Protein AF-A0A813P6Z9-F1 (afdb_monomer)

Mean predicted aligned error: 15.92 Å

Organism: NCBI:txid1234261

InterPro domains:
  IPR026319 Zinc finger C2HC domain-containing protein 1A/B-like [PTHR13555] (4-122)

Foldseek 3Di:
DVVVVVVVVVVVCVVDDDDDDDPLVVVVVPDPDPSVNSVVVVCVVVVVDDPDPPPDPPPPPPVVVVVVLVVVVVVLVVVQVVCVVVVHDGPDDDDRDDDPQWDADPPPRDTDHPVVNVVVDDD

Radius of gyration: 26.55 Å; Cα contacts (8 Å, |Δi|>4): 54; chains: 1; bounding box: 58×67×51 Å

Solvent-accessible surface area (backbone atoms only — not 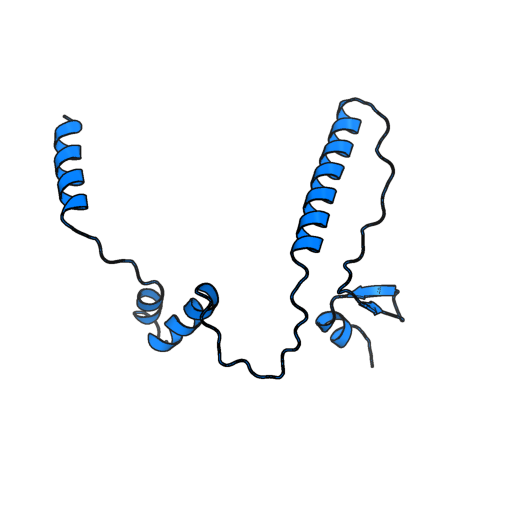comparable to full-atom values): 7909 Å² total; per-residue (Å²): 124,70,65,67,59,48,54,58,50,54,54,48,55,73,74,47,81,75,80,78,88,54,71,34,55,63,58,24,73,84,42,97,49,57,50,74,65,44,46,62,66,52,38,74,78,70,71,60,75,68,88,72,68,86,83,68,83,68,75,74,75,65,57,68,59,57,49,50,53,50,54,50,53,55,54,50,56,50,50,42,56,47,20,64,72,69,73,46,79,72,72,79,89,72,82,82,83,78,61,88,76,45,46,70,37,94,87,76,73,49,72,28,48,65,75,55,39,69,75,60,58,78,131

Secondary structure (DSSP, 8-state):
-HHHHHHHHHHHHHH--PPPP-HHHHHHHTSSS-HHHHHTTGGGTTT-PPP--TT---PPP-HHHHHHHHHHHHHHHHHHHHHHHTTPPPPPP-PPPPPTTEEE-TTT--EEEHHHHHHHS--

pLDDT: mean 79.27, std 13.9, range [46.75, 94.5]

Structure (mmCIF, N/CA/C/O backbone):
data_AF-A0A813P6Z9-F1
#
_entry.id   AF-A0A813P6Z9-F1
#
loop_
_atom_site.group_PDB
_atom_site.id
_atom_site.type_symbol
_atom_site.label_atom_id
_atom_site.label_alt_id
_atom_site.label_comp_id
_atom_site.label_asym_id
_atom_site.label_entity_id
_atom_site.label_seq_id
_atom_site.pdbx_PDB_ins_code
_atom_site.Cartn_x
_atom_site.Cartn_y
_atom_site.Cartn_z
_atom_site.occupancy
_atom_site.B_iso_or_equiv
_atom_site.auth_seq_id
_atom_site.auth_comp_id
_atom_site.auth_asym_id
_atom_site.auth_atom_id
_atom_site.pdbx_PDB_model_num
ATOM 1 N N . MET A 1 1 ? 28.183 37.491 17.339 1.00 58.03 1 MET A N 1
ATOM 2 C CA . MET A 1 1 ? 29.272 36.738 16.657 1.00 58.03 1 MET A CA 1
ATOM 3 C C . MET A 1 1 ? 28.800 35.695 15.628 1.00 58.03 1 MET A C 1
ATOM 5 O O . MET A 1 1 ? 29.564 35.385 14.720 1.00 58.03 1 MET A O 1
ATOM 9 N N . TYR A 1 2 ? 27.569 35.175 15.704 1.00 61.91 2 TYR A N 1
ATOM 10 C CA . TYR A 1 2 ? 27.061 34.123 14.801 1.00 61.91 2 TYR A CA 1
ATOM 11 C C . TYR A 1 2 ? 26.816 34.594 13.346 1.00 61.91 2 TYR A C 1
ATOM 13 O O . TYR A 1 2 ? 27.061 33.867 12.385 1.00 61.91 2 TYR A O 1
ATOM 21 N N . GLN A 1 3 ? 26.433 35.860 13.168 1.00 72.06 3 GLN A N 1
ATOM 22 C CA . GLN A 1 3 ? 25.992 36.406 11.879 1.00 72.06 3 GLN A CA 1
ATOM 23 C C . GLN A 1 3 ? 27.121 36.609 10.853 1.00 72.06 3 GLN A C 1
ATOM 25 O O . GLN A 1 3 ? 26.927 36.362 9.664 1.00 72.06 3 GLN A O 1
ATOM 30 N N . LYS A 1 4 ? 28.336 36.959 11.306 1.00 79.00 4 LYS A N 1
ATOM 31 C CA . LYS A 1 4 ? 29.515 37.093 10.426 1.00 79.00 4 LYS A CA 1
ATOM 32 C C . LYS A 1 4 ? 29.949 35.745 9.829 1.00 79.00 4 LYS A C 1
ATOM 34 O O . LYS A 1 4 ? 30.311 35.678 8.658 1.00 79.00 4 LYS A O 1
ATOM 39 N N . LYS A 1 5 ? 29.862 34.654 10.605 1.00 80.31 5 LYS A N 1
ATOM 40 C CA . LYS A 1 5 ? 30.156 33.290 10.120 1.00 80.31 5 LYS A CA 1
ATOM 41 C C . LYS A 1 5 ? 29.119 32.829 9.090 1.00 80.31 5 LYS A C 1
ATOM 43 O O . LYS A 1 5 ? 29.485 32.241 8.075 1.00 80.31 5 LYS A O 1
ATOM 48 N N . HIS A 1 6 ? 27.847 33.155 9.317 1.00 86.06 6 HIS A N 1
ATOM 49 C CA . HIS A 1 6 ? 26.759 32.838 8.392 1.00 86.06 6 HIS A CA 1
ATOM 50 C C . HIS A 1 6 ? 26.926 33.529 7.026 1.00 86.06 6 HIS A C 1
ATOM 52 O O . HIS A 1 6 ? 26.843 32.865 5.993 1.00 86.06 6 HIS A O 1
ATOM 58 N N . GLN A 1 7 ? 27.240 34.831 7.001 1.00 87.75 7 GLN A N 1
ATOM 59 C CA . GLN A 1 7 ? 27.436 35.586 5.753 1.00 87.75 7 GLN A CA 1
ATOM 60 C C . GLN A 1 7 ? 28.554 35.002 4.873 1.00 87.75 7 GLN A C 1
ATOM 62 O O . GLN A 1 7 ? 28.388 34.879 3.658 1.00 87.75 7 GLN A O 1
ATOM 67 N N . ALA A 1 8 ? 29.666 34.576 5.480 1.00 86.94 8 ALA A N 1
ATOM 68 C CA . ALA A 1 8 ? 30.777 33.963 4.754 1.00 86.94 8 ALA A CA 1
ATOM 69 C C . ALA A 1 8 ? 30.394 32.623 4.097 1.00 86.94 8 ALA A C 1
ATOM 71 O O . ALA A 1 8 ? 30.818 32.342 2.976 1.00 86.94 8 ALA A O 1
ATOM 72 N N . ILE A 1 9 ? 29.583 31.797 4.769 1.00 86.12 9 ILE A N 1
ATOM 73 C CA . ILE A 1 9 ? 29.121 30.505 4.235 1.00 86.12 9 ILE A CA 1
ATOM 74 C C . ILE A 1 9 ? 28.067 30.717 3.145 1.00 86.12 9 ILE A C 1
ATOM 76 O O . ILE A 1 9 ? 28.150 30.087 2.092 1.00 86.12 9 ILE A O 1
ATOM 80 N N . CYS A 1 10 ? 27.122 31.634 3.361 1.00 85.81 10 CYS A N 1
ATOM 81 C CA . CYS A 1 10 ? 26.078 31.958 2.392 1.00 85.81 10 CYS A CA 1
ATOM 82 C C . CYS A 1 10 ? 26.682 32.423 1.056 1.00 85.81 10 CYS A C 1
ATOM 84 O O . CYS A 1 10 ? 26.372 31.857 0.007 1.00 85.81 10 CYS A O 1
ATOM 86 N N . ARG A 1 11 ? 27.656 33.347 1.099 1.00 88.38 11 ARG A N 1
ATOM 87 C CA . ARG A 1 11 ? 28.387 33.796 -0.097 1.00 88.38 11 ARG A CA 1
ATOM 88 C C . ARG A 1 11 ? 29.102 32.639 -0.804 1.00 88.38 11 ARG A C 1
ATOM 90 O O . ARG A 1 11 ? 29.008 32.535 -2.020 1.00 88.38 11 ARG A O 1
ATOM 97 N N . LYS A 1 12 ? 29.753 31.736 -0.056 1.00 87.81 12 LYS A N 1
ATOM 98 C CA . LYS A 1 12 ? 30.443 30.557 -0.618 1.00 87.81 12 LYS A CA 1
ATOM 99 C C . LYS A 1 12 ? 29.498 29.574 -1.309 1.00 87.81 12 LYS A C 1
ATOM 101 O O . LYS A 1 12 ? 29.885 28.998 -2.320 1.00 87.81 12 LYS A O 1
ATOM 106 N N . ILE A 1 13 ? 28.300 29.351 -0.766 1.00 84.88 13 ILE A N 1
ATOM 107 C C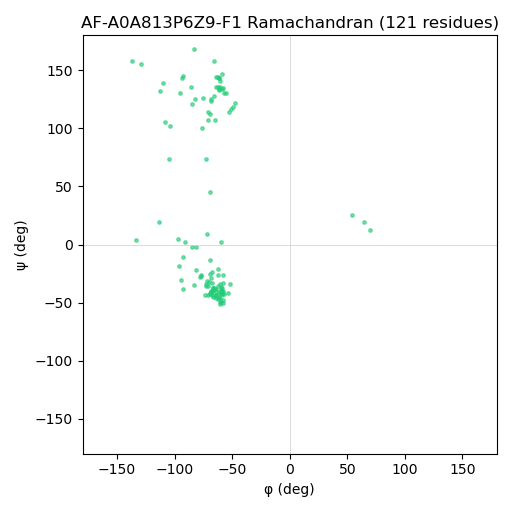A . ILE A 1 13 ? 27.300 28.450 -1.364 1.00 84.88 13 ILE A CA 1
ATOM 108 C C . ILE A 1 13 ? 26.715 29.064 -2.640 1.00 84.88 13 ILE A C 1
ATOM 110 O O . ILE A 1 13 ? 26.475 28.338 -3.600 1.00 84.88 13 ILE A O 1
ATOM 114 N N . LEU A 1 14 ? 26.535 30.389 -2.674 1.00 84.56 14 LEU A N 1
ATOM 115 C CA . LEU A 1 14 ? 26.034 31.090 -3.857 1.00 84.56 14 LEU A CA 1
ATOM 116 C C . LE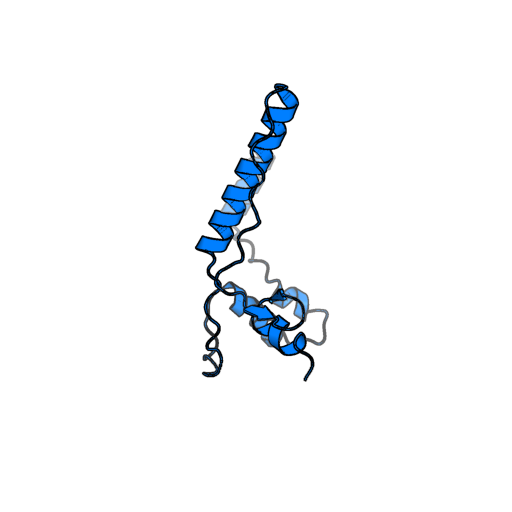U A 1 14 ? 27.043 31.078 -5.016 1.00 84.56 14 LEU A C 1
ATOM 118 O O . LEU A 1 14 ? 26.654 30.921 -6.170 1.00 84.56 14 LEU A O 1
ATOM 122 N N . THR A 1 15 ? 28.337 31.242 -4.717 1.00 86.56 15 THR A N 1
ATOM 123 C CA . THR A 1 15 ? 29.392 31.300 -5.741 1.00 86.56 15 THR A CA 1
ATOM 124 C C . THR A 1 15 ? 29.860 29.921 -6.197 1.00 86.56 15 THR A C 1
ATOM 126 O O . THR A 1 15 ? 30.184 29.748 -7.368 1.00 86.56 15 THR A O 1
ATOM 129 N N . ASN A 1 16 ? 29.899 28.927 -5.300 1.00 84.12 16 ASN A N 1
ATOM 130 C CA . ASN A 1 16 ? 30.410 27.592 -5.609 1.00 84.12 16 ASN A CA 1
ATOM 131 C C . ASN A 1 16 ? 29.274 26.569 -5.687 1.00 84.12 16 ASN A C 1
ATOM 133 O O . ASN A 1 16 ? 28.774 26.087 -4.667 1.00 84.12 16 ASN A O 1
ATOM 137 N N . LYS A 1 17 ? 28.924 26.154 -6.907 1.00 82.12 17 LYS A N 1
ATOM 138 C CA . LYS A 1 17 ? 28.040 25.002 -7.115 1.00 82.12 17 LYS A CA 1
ATOM 139 C C . LYS A 1 17 ? 28.798 23.725 -6.746 1.00 82.12 17 LYS A C 1
ATOM 141 O O . LYS A 1 17 ? 29.777 23.365 -7.399 1.00 82.12 17 LYS A O 1
ATOM 146 N N . ARG A 1 18 ? 28.365 23.035 -5.685 1.00 81.56 18 ARG A N 1
ATOM 147 C CA . ARG A 1 18 ? 28.922 21.718 -5.335 1.00 81.56 18 ARG A CA 1
ATOM 148 C C . ARG A 1 18 ? 28.597 20.721 -6.444 1.00 81.56 18 ARG A C 1
ATOM 150 O O . ARG A 1 18 ? 27.512 20.766 -7.021 1.00 81.56 18 ARG A O 1
ATOM 157 N N . LYS A 1 19 ? 29.528 19.805 -6.714 1.00 83.25 19 LYS A N 1
ATOM 158 C CA . LYS A 1 19 ? 29.293 18.697 -7.646 1.00 83.25 19 LYS A CA 1
ATOM 159 C C . LYS A 1 19 ? 28.142 17.842 -7.114 1.00 83.25 19 LYS A C 1
ATOM 161 O O . LYS A 1 19 ? 28.117 17.513 -5.928 1.00 83.25 19 LYS A O 1
ATOM 166 N N . THR A 1 20 ? 27.200 17.494 -7.983 1.00 85.19 20 THR A N 1
ATOM 167 C CA . THR A 1 20 ? 26.136 16.544 -7.657 1.00 85.19 20 THR A CA 1
ATOM 168 C C . THR A 1 20 ? 26.752 15.192 -7.327 1.00 85.19 20 THR A C 1
ATOM 170 O O . THR A 1 20 ? 27.635 14.711 -8.040 1.00 85.19 20 THR A O 1
ATOM 173 N N . PHE A 1 21 ? 26.300 14.594 -6.231 1.00 85.81 21 PHE A N 1
ATOM 174 C CA . PHE A 1 21 ? 26.757 13.278 -5.818 1.00 85.81 21 PHE A CA 1
ATOM 175 C C . PHE A 1 21 ? 26.251 12.215 -6.800 1.00 85.81 21 PHE A C 1
ATOM 177 O O . PHE A 1 21 ? 25.047 12.102 -7.026 1.00 85.81 21 PHE A O 1
ATOM 184 N N . ASP A 1 22 ? 27.168 11.437 -7.375 1.00 84.50 22 ASP A N 1
ATOM 185 C CA . ASP A 1 22 ? 26.846 10.328 -8.273 1.00 84.50 22 ASP A CA 1
ATOM 186 C C . ASP A 1 22 ? 27.014 8.996 -7.533 1.00 84.50 22 ASP A C 1
ATOM 188 O O . ASP A 1 22 ? 28.125 8.497 -7.339 1.00 84.50 22 ASP A O 1
ATOM 192 N N . ALA A 1 23 ? 25.887 8.414 -7.124 1.00 82.56 23 ALA A N 1
ATOM 193 C CA . ALA A 1 23 ? 25.855 7.139 -6.416 1.00 82.56 23 ALA A CA 1
ATOM 194 C C . ALA A 1 23 ? 26.293 5.947 -7.289 1.00 82.56 23 ALA A C 1
ATOM 196 O O . ALA A 1 23 ? 26.706 4.919 -6.756 1.00 82.56 23 ALA A O 1
ATOM 197 N N . GLY A 1 24 ? 26.183 6.043 -8.618 1.00 85.19 24 GLY A N 1
ATOM 198 C CA . GLY A 1 24 ? 26.729 5.033 -9.526 1.00 85.19 24 GLY A CA 1
ATOM 199 C C . GLY A 1 24 ? 28.253 5.060 -9.504 1.00 85.19 24 GLY A C 1
ATOM 200 O O . GLY A 1 24 ? 28.894 4.021 -9.379 1.00 85.19 24 GLY A O 1
ATOM 201 N N . LYS A 1 25 ? 28.831 6.267 -9.507 1.00 85.31 25 LYS A N 1
ATOM 202 C CA . LYS A 1 25 ? 30.285 6.451 -9.470 1.00 85.31 25 LYS A CA 1
ATOM 203 C C . LYS A 1 25 ? 30.866 5.917 -8.170 1.00 85.31 25 LYS A C 1
ATOM 205 O O . LYS A 1 25 ? 31.829 5.170 -8.207 1.00 85.31 25 LYS A O 1
ATOM 210 N N . GLN A 1 26 ? 30.241 6.242 -7.041 1.00 86.12 26 GLN A N 1
ATOM 211 C CA . GLN A 1 26 ? 30.688 5.764 -5.730 1.00 86.12 26 GLN A CA 1
ATOM 212 C C . GLN A 1 26 ? 30.658 4.240 -5.617 1.00 86.12 26 GLN A C 1
ATOM 214 O O . GLN A 1 26 ? 31.596 3.653 -5.103 1.00 86.12 26 GLN A O 1
ATOM 219 N N . ARG A 1 27 ? 29.629 3.586 -6.168 1.00 83.62 27 ARG A N 1
ATOM 220 C CA . ARG A 1 27 ? 29.554 2.119 -6.183 1.00 83.62 27 ARG A CA 1
ATOM 221 C C . ARG A 1 27 ? 30.618 1.468 -7.065 1.00 83.62 27 ARG A C 1
ATOM 223 O O . ARG A 1 27 ? 31.058 0.374 -6.742 1.00 83.62 27 ARG A O 1
ATOM 230 N N . ALA A 1 28 ? 31.013 2.116 -8.158 1.00 87.25 28 ALA A N 1
ATOM 231 C CA . ALA A 1 28 ? 32.005 1.585 -9.091 1.00 87.25 28 ALA A CA 1
ATOM 232 C C . ALA A 1 28 ? 33.461 1.803 -8.646 1.00 87.25 28 ALA A C 1
ATOM 234 O O . ALA A 1 28 ? 34.336 1.103 -9.130 1.00 87.25 28 ALA A O 1
ATOM 235 N N . THR A 1 29 ? 33.741 2.781 -7.777 1.00 84.62 29 THR A N 1
ATOM 236 C CA . THR A 1 29 ? 35.125 3.094 -7.369 1.00 84.62 29 THR A CA 1
ATOM 237 C C . THR A 1 29 ? 35.770 1.958 -6.570 1.00 84.62 29 THR A C 1
ATOM 239 O O . THR A 1 29 ? 36.941 1.674 -6.786 1.00 84.62 29 THR A O 1
ATOM 242 N N . ASP A 1 30 ? 34.999 1.288 -5.707 1.00 83.62 30 ASP A N 1
ATOM 243 C CA . ASP A 1 30 ? 35.501 0.258 -4.781 1.00 83.62 30 ASP A CA 1
ATOM 244 C C . ASP A 1 30 ? 34.971 -1.151 -5.114 1.00 83.62 30 ASP A C 1
ATOM 246 O O . ASP A 1 30 ? 34.934 -2.032 -4.257 1.00 83.62 30 ASP A O 1
ATOM 250 N N . SER A 1 31 ? 34.494 -1.370 -6.344 1.00 82.38 31 SER A N 1
ATOM 251 C CA . SER A 1 31 ? 34.024 -2.685 -6.794 1.00 82.38 31 SER A CA 1
ATOM 252 C C . SER A 1 31 ? 34.501 -3.004 -8.205 1.00 82.38 31 SER A C 1
ATOM 254 O O . SER A 1 31 ? 34.732 -2.106 -9.009 1.00 82.38 31 SER A O 1
ATOM 256 N N . ASP A 1 32 ? 34.543 -4.292 -8.550 1.00 85.38 32 ASP A N 1
ATOM 257 C CA . ASP A 1 32 ? 34.865 -4.765 -9.907 1.00 85.38 32 ASP A CA 1
ATOM 258 C C . ASP A 1 32 ? 33.741 -4.489 -10.929 1.00 85.38 32 ASP A C 1
ATOM 260 O O . ASP A 1 32 ? 33.752 -4.980 -12.060 1.00 85.38 32 ASP A O 1
ATOM 264 N N . ILE A 1 33 ? 32.720 -3.719 -10.539 1.00 79.75 33 ILE A N 1
ATOM 265 C CA . ILE A 1 33 ? 31.572 -3.414 -11.382 1.00 79.75 33 ILE A CA 1
ATOM 266 C C . ILE A 1 33 ? 31.920 -2.209 -12.264 1.00 79.75 33 ILE A C 1
ATOM 268 O O . ILE A 1 33 ? 32.126 -1.104 -11.754 1.00 79.75 33 ILE A O 1
ATOM 272 N N . PRO A 1 34 ? 31.884 -2.344 -13.602 1.00 81.62 34 PRO A N 1
ATOM 273 C CA . PRO A 1 34 ? 32.146 -1.215 -14.479 1.00 81.62 34 PRO A CA 1
ATOM 274 C C . PRO A 1 34 ? 31.098 -0.115 -14.257 1.00 81.62 34 PRO A C 1
ATOM 276 O O . PRO A 1 34 ? 29.893 -0.376 -14.216 1.00 81.62 34 PRO A O 1
ATOM 279 N N . TYR A 1 35 ? 31.533 1.146 -14.180 1.00 80.19 35 TYR A N 1
ATOM 280 C CA . TYR A 1 35 ? 30.654 2.299 -13.924 1.00 80.19 35 TYR A CA 1
ATOM 281 C C . TYR A 1 35 ? 29.442 2.369 -14.874 1.00 80.19 35 TYR A C 1
ATOM 283 O O . TYR A 1 35 ? 28.339 2.714 -14.449 1.00 80.19 35 TYR A O 1
ATOM 291 N N . ALA A 1 36 ? 29.586 1.943 -16.133 1.00 77.56 36 ALA A N 1
ATOM 292 C CA . ALA A 1 36 ? 28.476 1.844 -17.086 1.00 77.56 36 ALA A CA 1
ATOM 293 C C . ALA A 1 36 ? 27.361 0.871 -16.641 1.00 77.56 36 ALA A C 1
ATOM 295 O O . ALA A 1 36 ? 26.180 1.138 -16.873 1.00 77.56 36 ALA A O 1
ATOM 296 N N . ALA A 1 37 ? 27.703 -0.222 -15.953 1.00 75.31 37 ALA A N 1
ATOM 297 C CA . ALA A 1 37 ? 26.729 -1.162 -15.400 1.00 75.31 37 ALA A CA 1
ATOM 298 C C . ALA A 1 37 ? 25.980 -0.568 -14.194 1.00 75.31 37 ALA A C 1
ATOM 300 O O . ALA A 1 37 ? 24.787 -0.822 -14.033 1.00 75.31 37 ALA A O 1
ATOM 301 N N . THR A 1 38 ? 26.620 0.310 -13.411 1.00 72.88 38 THR A N 1
ATOM 302 C CA . THR A 1 38 ? 25.956 1.012 -12.294 1.00 72.88 38 THR A CA 1
ATOM 303 C C . THR A 1 38 ? 24.916 2.039 -12.757 1.00 72.88 38 THR A C 1
ATOM 305 O O . THR A 1 38 ? 23.960 2.306 -12.034 1.00 72.88 38 THR A O 1
ATOM 308 N N . LYS A 1 39 ? 25.041 2.586 -13.978 1.00 65.25 39 LYS A N 1
ATOM 309 C CA . LYS A 1 39 ? 24.057 3.522 -14.554 1.00 65.25 39 LYS A CA 1
ATOM 310 C C . LYS A 1 39 ? 22.787 2.845 -15.068 1.00 65.25 39 LYS A C 1
ATOM 312 O O . LYS A 1 39 ? 21.731 3.476 -15.072 1.00 65.25 39 LYS A O 1
ATOM 317 N N . LYS A 1 40 ? 22.854 1.564 -15.453 1.00 60.50 40 LYS A N 1
ATOM 318 C CA . LYS A 1 40 ? 21.685 0.808 -15.946 1.00 60.50 40 LYS A CA 1
ATOM 319 C C . LYS A 1 40 ? 20.585 0.662 -14.890 1.00 60.50 40 LYS A C 1
ATOM 321 O O . LYS A 1 40 ? 19.415 0.540 -15.244 1.00 60.50 40 LYS A O 1
ATOM 326 N N . THR A 1 41 ? 20.932 0.710 -13.603 1.00 55.12 41 THR A N 1
ATOM 327 C CA . THR A 1 41 ? 19.948 0.650 -12.511 1.00 55.12 41 THR A CA 1
ATOM 328 C C . THR A 1 41 ? 19.219 1.983 -12.305 1.00 55.12 41 THR A C 1
ATOM 330 O O . THR A 1 41 ? 18.058 1.976 -11.906 1.00 55.12 41 THR A O 1
ATOM 333 N N . LEU A 1 42 ? 19.834 3.122 -12.657 1.00 51.62 42 LEU A N 1
ATOM 334 C CA . LEU A 1 42 ? 19.220 4.455 -12.555 1.00 51.62 42 LEU A CA 1
ATOM 335 C C . LEU A 1 42 ? 18.221 4.757 -13.684 1.00 51.62 42 LEU A C 1
ATOM 337 O O . LEU A 1 42 ? 17.260 5.485 -13.449 1.00 51.62 42 LEU A O 1
ATOM 341 N N . GLN A 1 43 ? 18.376 4.157 -14.872 1.00 52.81 43 GLN A N 1
ATOM 342 C CA . GLN A 1 43 ? 17.394 4.290 -15.965 1.00 52.81 43 GLN A CA 1
ATOM 343 C C . GLN A 1 43 ? 16.008 3.729 -15.615 1.00 52.81 43 GLN A C 1
ATOM 345 O O . GLN A 1 43 ? 15.011 4.142 -16.201 1.00 52.81 43 GLN A O 1
ATOM 350 N N . ILE A 1 44 ? 15.924 2.832 -14.627 1.00 50.88 44 ILE A N 1
ATOM 351 C CA . ILE A 1 44 ? 14.647 2.305 -14.125 1.00 50.88 44 ILE A CA 1
ATOM 352 C C . ILE A 1 44 ? 13.855 3.405 -13.393 1.00 50.88 44 ILE A C 1
ATOM 354 O O . ILE A 1 44 ? 12.628 3.385 -13.406 1.00 50.88 44 ILE A O 1
ATOM 358 N N . TYR A 1 45 ? 14.538 4.391 -12.798 1.00 48.44 45 TYR A N 1
ATOM 359 C CA . TYR A 1 45 ? 13.915 5.455 -12.003 1.00 48.44 45 TYR A CA 1
ATOM 360 C C . TYR A 1 45 ? 13.651 6.747 -12.799 1.00 48.44 45 TYR A C 1
ATOM 362 O O . TYR A 1 45 ? 12.828 7.558 -12.386 1.00 48.44 45 TYR A O 1
ATOM 370 N N . THR A 1 46 ? 14.311 6.946 -13.949 1.00 47.88 46 THR A N 1
ATOM 371 C CA . THR A 1 46 ? 14.163 8.149 -14.798 1.00 47.88 46 THR A CA 1
ATOM 372 C C . THR A 1 46 ? 13.193 7.983 -15.972 1.00 47.88 46 THR A C 1
ATOM 374 O O . THR A 1 46 ? 13.057 8.896 -16.782 1.00 47.88 46 THR A O 1
ATOM 377 N N . GLY A 1 47 ? 12.503 6.843 -16.086 1.00 50.53 47 GLY A N 1
ATOM 378 C CA . GLY A 1 47 ? 11.484 6.631 -17.120 1.00 50.53 47 GLY A CA 1
ATOM 379 C C . GLY A 1 47 ? 12.028 6.512 -18.549 1.00 50.53 47 GLY A C 1
ATOM 380 O O . GLY A 1 47 ? 11.242 6.536 -19.494 1.00 50.53 47 GLY A O 1
ATOM 381 N N . GLN A 1 48 ? 13.344 6.356 -18.740 1.00 47.38 48 GLN A N 1
ATOM 382 C CA . GLN A 1 48 ? 13.894 6.015 -20.052 1.00 47.38 48 GLN A CA 1
ATOM 383 C C . GLN A 1 48 ? 13.657 4.530 -20.338 1.00 47.38 48 GLN A C 1
ATOM 385 O O . GLN A 1 48 ? 14.338 3.637 -19.836 1.00 47.38 48 GLN A O 1
ATOM 390 N N . ILE A 1 49 ? 12.615 4.323 -21.137 1.00 46.91 49 ILE A N 1
ATOM 391 C CA . ILE A 1 49 ? 12.093 3.074 -21.680 1.00 46.91 49 ILE A CA 1
ATOM 392 C C . ILE A 1 49 ? 13.240 2.233 -22.266 1.00 46.91 49 ILE A C 1
ATOM 394 O O . ILE A 1 49 ? 13.957 2.678 -23.160 1.00 46.91 49 ILE A O 1
ATOM 398 N N . ARG A 1 50 ? 13.413 1.003 -21.764 1.00 52.94 50 ARG A N 1
ATOM 399 C CA . ARG A 1 50 ? 14.164 -0.038 -22.487 1.00 52.94 50 ARG A CA 1
ATOM 400 C C . ARG A 1 50 ? 13.423 -0.320 -23.801 1.00 52.94 50 ARG A C 1
ATOM 402 O O . ARG A 1 50 ? 12.192 -0.306 -23.747 1.00 52.94 50 ARG A O 1
ATOM 409 N N . PRO A 1 51 ? 14.099 -0.615 -24.932 1.00 48.75 51 PRO A N 1
ATOM 410 C CA . PRO A 1 51 ? 13.413 -1.180 -26.089 1.00 48.75 51 PRO A CA 1
ATOM 411 C C . PRO A 1 51 ? 12.612 -2.381 -25.592 1.00 48.75 51 PRO A C 1
ATOM 413 O O . PRO A 1 51 ? 13.137 -3.282 -24.940 1.00 48.75 51 PRO A O 1
ATOM 416 N N . GLN A 1 52 ? 11.303 -2.249 -25.729 1.00 47.12 52 GLN A N 1
ATOM 417 C CA . GLN A 1 52 ? 10.327 -3.096 -25.087 1.00 47.12 52 GLN A CA 1
ATOM 418 C C . GLN A 1 52 ? 10.413 -4.458 -25.765 1.00 47.12 52 GLN A C 1
ATOM 420 O O . GLN A 1 52 ? 9.998 -4.597 -26.910 1.00 47.12 52 GLN A O 1
ATOM 425 N N . ASP A 1 53 ? 10.969 -5.454 -25.074 1.00 46.75 53 ASP A N 1
ATOM 426 C CA . ASP A 1 53 ? 10.779 -6.844 -25.467 1.00 46.75 53 ASP A CA 1
ATOM 427 C C . ASP A 1 53 ? 9.263 -7.068 -25.586 1.00 46.75 53 ASP A C 1
ATOM 429 O O . ASP A 1 53 ? 8.525 -6.979 -24.598 1.00 46.75 53 ASP A O 1
ATOM 433 N N . GLU A 1 54 ? 8.781 -7.322 -26.804 1.00 54.91 54 GLU A N 1
ATOM 434 C CA . GLU A 1 54 ? 7.357 -7.397 -27.169 1.00 54.91 54 GLU A CA 1
ATOM 435 C C . GLU A 1 54 ? 6.546 -8.479 -26.425 1.00 54.91 54 GLU A C 1
ATOM 437 O O . GLU A 1 54 ? 5.346 -8.643 -26.634 1.00 54.91 54 GLU A O 1
ATOM 442 N N . LYS A 1 55 ? 7.156 -9.223 -25.499 1.00 49.62 55 LYS A N 1
ATOM 443 C CA . LYS A 1 55 ? 6.515 -10.338 -24.788 1.00 49.62 55 LYS A CA 1
ATOM 444 C C . LYS A 1 55 ? 5.835 -9.960 -23.476 1.00 49.62 55 LYS A C 1
ATOM 446 O O . LYS A 1 55 ? 5.257 -10.814 -22.811 1.00 49.62 55 LYS A O 1
ATOM 451 N N . SER A 1 56 ? 5.836 -8.688 -23.098 1.00 47.81 56 SER A N 1
ATOM 452 C CA . SER A 1 56 ? 5.281 -8.243 -21.823 1.00 47.81 56 SER A CA 1
ATOM 453 C C . SER A 1 56 ? 3.928 -7.538 -22.022 1.00 47.81 56 SER A C 1
ATOM 455 O O . SER A 1 56 ? 3.790 -6.327 -21.848 1.00 47.81 56 SER A O 1
ATOM 457 N N . LYS A 1 57 ? 2.873 -8.308 -22.322 1.00 52.41 57 LYS A N 1
ATOM 458 C CA . LYS A 1 57 ? 1.473 -7.911 -22.048 1.00 52.41 57 LYS A CA 1
ATOM 459 C C . LYS A 1 57 ? 1.210 -7.900 -20.528 1.00 52.41 57 LYS A C 1
ATOM 461 O O . LYS A 1 57 ? 0.208 -8.432 -20.056 1.00 52.41 57 LYS A O 1
ATOM 466 N N . TYR A 1 58 ? 2.115 -7.330 -19.728 1.00 56.84 58 TYR A N 1
ATOM 467 C CA . TYR A 1 58 ? 1.842 -7.114 -18.313 1.00 56.84 58 TYR A CA 1
ATOM 468 C C . TYR A 1 58 ? 0.693 -6.116 -18.240 1.00 56.84 58 TYR A C 1
ATOM 470 O O . TYR A 1 58 ? 0.859 -4.933 -18.550 1.00 56.84 58 TYR A O 1
ATOM 478 N N . LYS A 1 59 ? -0.495 -6.616 -17.878 1.00 64.75 59 LYS A N 1
ATOM 479 C CA . LYS A 1 59 ? -1.625 -5.770 -17.502 1.00 64.75 59 LYS A CA 1
ATOM 480 C C . LYS A 1 59 ? -1.084 -4.777 -16.479 1.00 64.75 59 LYS A C 1
ATOM 482 O O . LYS A 1 59 ? -0.513 -5.181 -15.464 1.00 64.75 59 LYS A O 1
ATOM 487 N N . LYS A 1 60 ? -1.145 -3.482 -16.806 1.00 65.50 60 LYS A N 1
ATOM 488 C CA . LYS A 1 60 ? -0.651 -2.436 -15.908 1.00 65.50 60 LYS A CA 1
ATOM 489 C C . LYS A 1 60 ? -1.372 -2.625 -14.573 1.00 65.50 60 LYS A C 1
ATOM 491 O O . LYS A 1 60 ? -2.594 -2.755 -14.598 1.00 65.50 60 LYS A O 1
ATOM 496 N N . PRO A 1 61 ? -0.658 -2.659 -13.436 1.00 69.06 61 PRO A N 1
ATOM 497 C CA . PRO A 1 61 ? -1.315 -2.823 -12.150 1.00 69.06 61 PRO A CA 1
ATOM 498 C C . PRO A 1 61 ? -2.341 -1.704 -11.984 1.00 69.06 61 PRO A C 1
ATOM 500 O 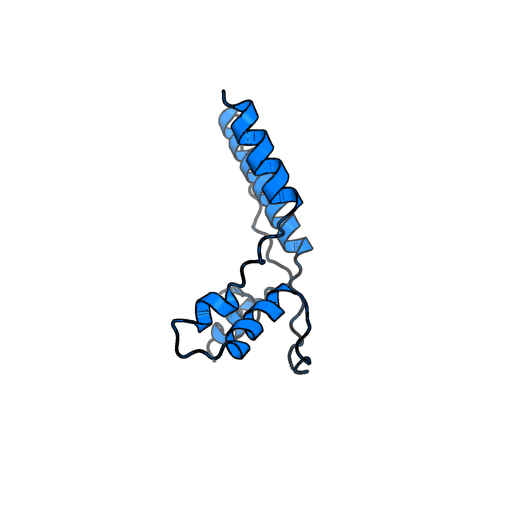O . PRO A 1 61 ? -2.004 -0.533 -12.195 1.00 69.06 61 PRO A O 1
ATOM 503 N N . ASN A 1 62 ? -3.579 -2.049 -11.622 1.00 81.88 62 ASN A N 1
ATOM 504 C CA . ASN A 1 62 ? -4.646 -1.067 -11.455 1.00 81.88 62 ASN A CA 1
ATOM 505 C C . ASN A 1 62 ? -4.422 -0.236 -10.175 1.00 81.88 62 ASN A C 1
ATOM 507 O O . ASN A 1 62 ? -5.043 -0.446 -9.135 1.00 81.88 62 ASN A O 1
ATOM 511 N N . TRP A 1 63 ? -3.447 0.680 -10.212 1.00 84.75 63 TRP A N 1
ATOM 512 C CA . TRP A 1 63 ? -2.970 1.398 -9.025 1.00 84.75 63 TRP A CA 1
ATOM 513 C C . TRP A 1 63 ? -4.096 2.189 -8.355 1.00 84.75 63 TRP A C 1
ATOM 515 O O . TRP A 1 63 ? -4.153 2.250 -7.130 1.00 84.75 63 TRP A O 1
ATOM 525 N N . ARG A 1 64 ? -5.002 2.765 -9.159 1.00 88.25 64 ARG A N 1
ATOM 526 C CA . ARG A 1 64 ? -6.140 3.550 -8.672 1.00 88.25 64 ARG A CA 1
ATOM 527 C C . ARG A 1 64 ? -7.058 2.694 -7.809 1.00 88.25 64 ARG A C 1
ATOM 529 O O . ARG A 1 64 ? -7.416 3.127 -6.721 1.00 88.25 64 ARG A O 1
ATOM 536 N N . GLU A 1 65 ? -7.371 1.483 -8.262 1.00 86.69 65 GLU A N 1
ATOM 537 C CA . GLU A 1 65 ? -8.179 0.513 -7.515 1.00 86.69 65 GLU A CA 1
ATOM 538 C C . GLU A 1 65 ? -7.499 0.150 -6.187 1.00 86.69 65 GLU A C 1
ATOM 540 O O . GLU A 1 65 ? -8.097 0.302 -5.125 1.00 86.69 65 GLU A O 1
ATOM 545 N N . ARG A 1 66 ? -6.206 -0.206 -6.219 1.00 86.44 66 ARG A N 1
ATOM 546 C CA . ARG A 1 66 ? -5.434 -0.548 -5.005 1.00 86.44 66 ARG A CA 1
ATOM 547 C C . ARG A 1 66 ? -5.317 0.612 -4.017 1.00 86.44 66 ARG A C 1
ATOM 549 O O . ARG A 1 66 ? -5.291 0.415 -2.807 1.00 86.44 66 ARG A O 1
ATOM 556 N N . HIS A 1 67 ? -5.211 1.832 -4.526 1.00 92.31 67 HIS A N 1
ATOM 557 C CA . HIS A 1 67 ? -5.151 3.026 -3.697 1.00 92.31 67 HIS A CA 1
ATOM 558 C C . HIS A 1 67 ? -6.496 3.324 -3.036 1.00 92.31 67 HIS A C 1
ATOM 560 O O . HIS A 1 67 ? -6.544 3.632 -1.845 1.00 92.31 67 HIS A O 1
ATOM 566 N N . GLN A 1 68 ? -7.589 3.207 -3.790 1.00 91.81 68 GLN A N 1
ATOM 567 C CA . GLN A 1 68 ? -8.932 3.400 -3.257 1.00 91.81 68 GLN A CA 1
ATOM 568 C C . GLN A 1 68 ? -9.277 2.344 -2.205 1.00 91.81 68 GLN A C 1
ATOM 570 O O . GLN A 1 68 ? -9.786 2.712 -1.144 1.00 91.81 68 GLN A O 1
ATOM 575 N N . SER A 1 69 ? -8.942 1.072 -2.446 1.00 89.38 69 SER A N 1
ATOM 576 C CA . SER A 1 69 ? -9.161 0.005 -1.465 1.00 89.38 69 SER A CA 1
ATOM 577 C C . SER A 1 69 ? -8.366 0.250 -0.181 1.00 89.38 69 SER A C 1
ATOM 579 O O . SER A 1 69 ? -8.927 0.168 0.909 1.00 89.38 69 SER A O 1
ATOM 581 N N . LEU A 1 70 ? -7.105 0.686 -0.285 1.00 90.88 70 LEU A N 1
ATOM 582 C CA . LEU A 1 70 ? -6.300 1.071 0.876 1.00 90.88 70 LEU A CA 1
ATOM 583 C C . LEU A 1 70 ? -6.935 2.223 1.672 1.00 90.88 70 LEU A C 1
ATOM 585 O O . LEU A 1 70 ? -7.066 2.131 2.894 1.00 90.88 70 LEU A O 1
ATOM 589 N N . ILE A 1 71 ? -7.340 3.308 1.001 1.00 94.50 71 ILE A N 1
ATOM 590 C CA . ILE A 1 71 ? -7.984 4.455 1.663 1.00 94.50 71 ILE A CA 1
ATOM 591 C C . ILE A 1 71 ? -9.263 4.019 2.380 1.00 94.50 71 ILE A C 1
ATOM 593 O O . ILE A 1 71 ? -9.512 4.452 3.509 1.00 94.50 71 ILE A O 1
ATOM 597 N N . LYS A 1 72 ? -10.069 3.170 1.736 1.00 91.12 72 LYS A N 1
ATOM 598 C CA . LYS A 1 72 ? -11.304 2.632 2.305 1.00 91.12 72 LYS A CA 1
ATOM 599 C C . LYS A 1 72 ? -11.015 1.832 3.579 1.00 91.12 72 LYS A C 1
ATOM 601 O O . LYS A 1 72 ? -11.567 2.178 4.622 1.00 91.12 72 LYS A O 1
ATOM 606 N N . SER A 1 73 ? -10.072 0.889 3.536 1.00 90.25 73 SER A N 1
ATOM 607 C CA . SER A 1 73 ? -9.668 0.091 4.703 1.00 90.25 73 SER A CA 1
ATOM 608 C C . SER A 1 73 ? -9.165 0.952 5.867 1.00 90.25 73 SER A C 1
ATOM 610 O O . SER A 1 73 ? -9.517 0.708 7.019 1.00 90.25 73 SER A O 1
ATOM 612 N N . ILE A 1 74 ? -8.391 2.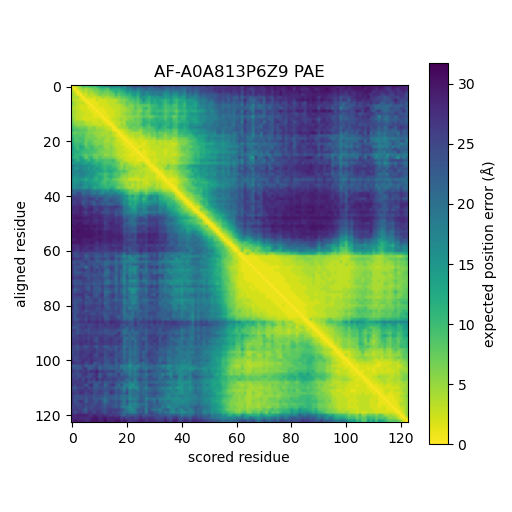009 5.590 1.00 93.38 74 ILE A N 1
ATOM 613 C CA . ILE A 1 74 ? -7.906 2.929 6.633 1.00 93.38 74 ILE A CA 1
ATOM 614 C C . ILE A 1 74 ? -9.066 3.685 7.293 1.00 93.38 74 ILE A C 1
ATOM 616 O O . ILE A 1 74 ? -9.091 3.842 8.515 1.00 93.38 74 ILE A O 1
ATOM 620 N N . ARG A 1 75 ? -10.024 4.184 6.503 1.00 92.69 75 ARG A N 1
ATOM 621 C CA . ARG A 1 75 ? -11.193 4.905 7.033 1.00 92.69 75 ARG A CA 1
ATOM 622 C C . ARG A 1 75 ? -12.061 3.999 7.903 1.00 92.69 75 ARG A C 1
ATOM 624 O O . ARG A 1 75 ? -12.500 4.427 8.966 1.00 92.69 75 ARG A O 1
ATOM 631 N N . GLU A 1 76 ? -12.257 2.755 7.483 1.00 89.56 76 GLU A N 1
ATOM 632 C CA . GLU A 1 76 ? -13.018 1.753 8.234 1.00 89.56 76 GLU A CA 1
ATOM 633 C C . GLU A 1 76 ? -12.321 1.347 9.536 1.00 89.56 76 GLU A C 1
ATOM 635 O O . GLU A 1 76 ? -12.948 1.312 10.590 1.00 89.56 76 GLU A O 1
ATOM 640 N N . ALA A 1 77 ? -11.004 1.131 9.517 1.00 91.06 77 ALA A N 1
ATOM 641 C CA . ALA A 1 77 ? -10.255 0.837 10.740 1.00 91.06 77 ALA A CA 1
ATOM 642 C C . ALA A 1 77 ? -10.385 1.969 11.780 1.00 91.06 77 ALA A C 1
ATOM 644 O O . ALA A 1 77 ? -10.514 1.726 12.985 1.00 91.06 77 ALA A O 1
ATOM 645 N N . ARG A 1 78 ? -10.409 3.226 11.317 1.00 92.50 78 ARG A N 1
ATOM 646 C CA . ARG A 1 78 ? -10.637 4.392 12.182 1.00 92.50 78 ARG A CA 1
ATOM 647 C C . ARG A 1 78 ? -12.054 4.422 12.750 1.00 92.50 78 ARG A C 1
ATOM 649 O O . ARG A 1 78 ? -12.193 4.723 13.933 1.00 92.50 78 ARG A O 1
ATOM 656 N N . SER A 1 79 ? -13.078 4.093 11.960 1.00 89.31 79 SER A N 1
ATOM 657 C CA . SER A 1 79 ? -14.462 4.072 12.451 1.00 89.31 79 SER A CA 1
ATOM 658 C C . SER A 1 79 ? -14.692 2.969 13.485 1.00 89.31 79 SER A C 1
ATOM 660 O O . SER A 1 79 ? -15.332 3.229 14.500 1.00 89.31 79 SER A O 1
ATOM 662 N N . VAL A 1 80 ? -14.098 1.782 13.304 1.00 91.25 80 VAL A N 1
ATOM 663 C CA . VAL A 1 80 ? -14.091 0.711 14.321 1.00 91.25 80 VAL A CA 1
ATOM 664 C C . VAL A 1 80 ? -13.465 1.213 15.621 1.00 91.25 80 VAL A C 1
ATOM 666 O O . VAL A 1 80 ? -14.064 1.107 16.688 1.00 91.25 80 VAL A O 1
ATOM 669 N N . THR A 1 81 ? -12.276 1.814 15.529 1.00 91.69 81 THR A N 1
ATOM 670 C CA . THR A 1 81 ? -11.562 2.353 16.697 1.00 91.69 81 THR A CA 1
ATOM 671 C C . THR A 1 81 ? -12.389 3.423 17.416 1.00 91.69 81 THR A C 1
ATOM 673 O O . THR A 1 81 ? -12.401 3.479 18.645 1.00 91.69 81 THR A O 1
ATOM 676 N N . GLN A 1 82 ? -13.091 4.275 16.666 1.00 92.75 82 GLN A N 1
ATOM 677 C CA . GLN A 1 82 ? -13.971 5.296 17.225 1.00 92.75 82 GLN A CA 1
ATOM 678 C C . GLN A 1 82 ? -15.184 4.682 17.930 1.00 92.75 82 GLN A C 1
ATOM 680 O O . GLN A 1 82 ? -15.471 5.086 19.052 1.00 92.75 82 GLN A O 1
ATOM 685 N N . ALA A 1 83 ? -15.843 3.693 17.318 1.00 91.25 83 ALA A N 1
ATOM 686 C CA . ALA A 1 83 ? -16.994 3.005 17.903 1.00 91.25 83 ALA A CA 1
ATOM 687 C C . ALA A 1 83 ? -16.637 2.328 19.235 1.00 91.25 83 ALA A C 1
ATOM 689 O O . ALA A 1 83 ? -17.372 2.468 20.209 1.00 91.25 83 ALA A O 1
ATOM 690 N N . ILE A 1 84 ? -15.466 1.682 19.305 1.00 92.31 84 ILE A N 1
ATOM 691 C CA . ILE A 1 84 ? -14.947 1.085 20.545 1.00 92.31 84 ILE A CA 1
ATOM 692 C C . ILE A 1 84 ? -14.751 2.159 21.623 1.00 92.31 84 ILE A C 1
ATOM 694 O O . ILE A 1 84 ? -15.172 1.973 22.761 1.00 92.31 84 ILE A O 1
ATOM 698 N N . LYS A 1 85 ? -14.146 3.303 21.274 1.00 92.69 85 LYS A N 1
ATOM 699 C CA . LYS A 1 85 ? -13.909 4.400 22.228 1.00 92.69 85 LYS A CA 1
ATOM 700 C C . LYS A 1 85 ? -15.195 5.061 22.717 1.00 92.69 85 LYS A C 1
ATOM 702 O O . LYS A 1 85 ? -15.258 5.457 23.874 1.00 92.69 85 LYS A O 1
ATOM 707 N N . SER A 1 86 ? -16.192 5.215 21.849 1.00 91.62 86 SER A N 1
ATOM 708 C CA . SER A 1 86 ? -17.464 5.853 22.195 1.00 91.62 86 SER A CA 1
ATOM 709 C C . SER A 1 86 ? -18.472 4.896 22.839 1.00 91.62 86 SER A C 1
ATOM 711 O O . SER A 1 86 ? -19.580 5.326 23.137 1.00 91.62 86 SER A O 1
ATOM 713 N N . GLY A 1 87 ? -18.140 3.606 22.993 1.00 90.94 87 GLY A N 1
ATOM 714 C CA . GLY A 1 87 ? -19.078 2.576 23.459 1.00 90.94 87 GLY A CA 1
ATOM 715 C C . GLY A 1 87 ? -20.248 2.323 22.498 1.00 90.94 87 GLY A C 1
ATOM 716 O O . GLY A 1 87 ? -21.287 1.815 22.910 1.00 90.94 87 GLY A O 1
ATOM 717 N N . GLY A 1 88 ? -20.108 2.719 21.230 1.00 86.75 88 GLY A N 1
ATOM 718 C CA . GLY A 1 88 ? -21.140 2.553 20.209 1.00 86.75 88 GLY A CA 1
ATOM 719 C C . GLY A 1 88 ? -21.120 1.157 19.575 1.00 86.75 88 GLY A C 1
ATOM 720 O O . GLY A 1 88 ? -20.150 0.412 19.735 1.00 86.75 88 GLY A O 1
ATOM 721 N N . PRO A 1 89 ? -22.163 0.791 18.809 1.00 87.88 89 PRO A N 1
ATOM 722 C CA . PRO A 1 89 ? -22.189 -0.480 18.099 1.00 87.88 89 PRO A CA 1
ATOM 723 C C . PRO A 1 89 ? -21.072 -0.539 17.050 1.00 87.88 89 PRO A C 1
ATOM 725 O O . PRO A 1 89 ? -20.842 0.414 16.299 1.00 87.88 89 PRO A O 1
ATOM 728 N N . LEU A 1 90 ? -20.384 -1.680 16.991 1.00 86.50 90 LEU A N 1
ATOM 729 C CA . LEU A 1 90 ? -19.337 -1.933 16.004 1.00 86.50 90 LEU A CA 1
ATOM 730 C C . LEU A 1 90 ? -19.912 -1.849 14.579 1.00 86.50 90 LEU A C 1
ATOM 732 O O . LEU A 1 90 ? -21.029 -2.319 14.332 1.00 86.50 90 LEU A O 1
ATOM 736 N N . PRO A 1 91 ? -19.166 -1.276 13.617 1.00 84.75 91 PRO A N 1
ATOM 737 C CA . PRO A 1 91 ? -19.596 -1.280 12.227 1.00 84.75 91 PRO A CA 1
ATOM 738 C C . PRO A 1 91 ? -19.714 -2.724 11.719 1.00 84.75 91 PRO A C 1
ATOM 740 O O . PRO A 1 91 ? -18.921 -3.594 12.082 1.00 84.75 91 PRO A O 1
ATOM 743 N N . LYS A 1 92 ? -20.715 -2.977 10.866 1.00 83.12 92 LYS A N 1
ATOM 744 C CA . LYS A 1 92 ? -20.948 -4.303 10.278 1.00 83.12 92 LYS A CA 1
ATOM 745 C C . LYS A 1 92 ? -19.705 -4.764 9.515 1.00 83.12 92 LYS A C 1
ATOM 747 O O . LYS A 1 92 ? -19.137 -4.000 8.734 1.00 83.12 92 LYS A O 1
ATOM 752 N N . PHE A 1 93 ? -19.321 -6.020 9.728 1.00 80.06 93 PHE A N 1
ATOM 753 C CA . PHE A 1 93 ? -18.205 -6.641 9.024 1.00 80.06 93 PHE A CA 1
ATOM 754 C C . PHE A 1 93 ? -18.444 -6.620 7.508 1.00 80.06 93 PHE A C 1
ATOM 756 O O . PHE A 1 93 ? -19.530 -6.968 7.039 1.00 80.06 93 PHE A O 1
ATOM 763 N N . ARG A 1 94 ? -17.423 -6.219 6.745 1.00 78.44 94 ARG A N 1
ATOM 764 C CA . ARG A 1 94 ? -17.400 -6.314 5.283 1.00 78.44 94 ARG A CA 1
ATOM 765 C C . ARG A 1 94 ? -16.338 -7.329 4.857 1.00 78.44 94 ARG A C 1
ATOM 767 O O . ARG A 1 94 ? -15.207 -7.223 5.334 1.00 78.44 94 ARG A O 1
ATOM 774 N N . PRO A 1 95 ? -16.661 -8.271 3.954 1.00 78.19 95 PRO A N 1
ATOM 775 C CA . PRO A 1 95 ? -15.656 -9.126 3.339 1.00 78.19 95 PRO A CA 1
ATOM 776 C C . PRO A 1 95 ? -14.611 -8.291 2.599 1.00 78.19 95 PRO A C 1
ATOM 778 O O . PRO A 1 95 ? -14.920 -7.236 2.041 1.00 78.19 95 PRO A O 1
ATOM 781 N N . THR A 1 96 ? -13.369 -8.766 2.587 1.00 79.56 96 THR A N 1
ATOM 782 C CA . THR A 1 96 ? -12.294 -8.120 1.835 1.00 79.56 96 THR A CA 1
ATOM 783 C C . THR A 1 96 ? -12.583 -8.223 0.338 1.00 79.56 96 THR A C 1
ATOM 785 O O . THR A 1 96 ? -12.842 -9.310 -0.172 1.00 79.56 96 THR A O 1
ATOM 788 N N . GLU A 1 97 ? -12.541 -7.094 -0.368 1.00 81.19 97 GLU A N 1
ATOM 789 C CA . GLU A 1 97 ? -12.721 -7.067 -1.821 1.00 81.19 97 GLU A CA 1
ATOM 790 C C . GLU A 1 97 ? -11.520 -7.733 -2.505 1.00 81.19 97 GLU A C 1
ATOM 792 O O . GLU A 1 97 ? -10.365 -7.364 -2.269 1.00 81.19 97 GLU A O 1
ATOM 797 N N . ILE A 1 98 ? -11.798 -8.728 -3.347 1.00 83.69 98 ILE A N 1
ATOM 798 C CA . ILE A 1 98 ? -10.785 -9.387 -4.170 1.00 83.69 98 ILE A CA 1
ATOM 799 C C . ILE A 1 98 ? -10.438 -8.438 -5.328 1.00 83.69 98 ILE A C 1
ATOM 801 O O . ILE A 1 98 ? -11.348 -8.014 -6.042 1.00 83.69 98 ILE A O 1
ATOM 805 N N . PRO A 1 99 ? -9.153 -8.101 -5.547 1.00 83.00 99 PRO A N 1
ATOM 806 C CA . PRO A 1 99 ? -8.762 -7.242 -6.659 1.00 83.00 99 PRO A CA 1
ATOM 807 C C . PRO A 1 99 ? -9.126 -7.862 -8.011 1.00 83.00 99 PRO A C 1
ATOM 809 O O . PRO A 1 99 ? -8.949 -9.064 -8.206 1.00 83.00 99 PRO A O 1
ATOM 812 N N . SER A 1 100 ? -9.533 -7.032 -8.973 1.00 81.56 100 SER A N 1
ATOM 813 C CA . SER A 1 100 ? -9.963 -7.483 -10.310 1.00 81.56 100 SER A CA 1
ATOM 814 C C . SER A 1 100 ? -8.909 -8.295 -11.090 1.00 81.56 100 SER A C 1
ATOM 816 O O . SER A 1 100 ? -9.247 -9.132 -11.925 1.00 81.56 100 SER A O 1
ATOM 818 N N . ASP A 1 101 ? -7.624 -8.076 -10.797 1.00 83.25 101 ASP A N 1
ATOM 819 C CA . ASP A 1 101 ? -6.485 -8.747 -11.439 1.00 83.25 101 ASP A CA 1
ATOM 820 C C . ASP A 1 101 ? -6.179 -10.154 -10.876 1.00 83.25 101 ASP A C 1
ATOM 822 O O . ASP A 1 101 ? -5.220 -10.800 -11.315 1.00 83.25 101 ASP A O 1
ATOM 826 N N . TYR A 1 102 ? -6.912 -10.610 -9.857 1.00 88.31 102 TYR A N 1
ATOM 827 C CA . TYR A 1 102 ? -6.659 -11.890 -9.196 1.00 88.31 102 TYR A CA 1
ATOM 828 C C . TYR A 1 102 ? -7.485 -13.014 -9.827 1.00 88.31 102 TYR A C 1
ATOM 830 O O . TYR A 1 102 ? -8.626 -12.821 -10.232 1.00 88.31 102 TYR A O 1
ATOM 838 N N . VAL A 1 103 ? -6.906 -14.212 -9.875 1.00 89.12 103 VAL A N 1
ATOM 839 C CA . VAL A 1 103 ? -7.560 -15.437 -10.348 1.00 89.12 103 VAL A CA 1
ATOM 840 C C . VAL A 1 103 ? -7.797 -16.382 -9.175 1.00 89.12 103 VAL A C 1
ATOM 842 O O . VAL A 1 103 ? -6.946 -16.509 -8.293 1.00 89.12 103 VAL A O 1
ATOM 845 N N . GLU A 1 104 ? -8.961 -17.021 -9.151 1.00 90.50 104 GLU A N 1
ATOM 846 C CA . GLU A 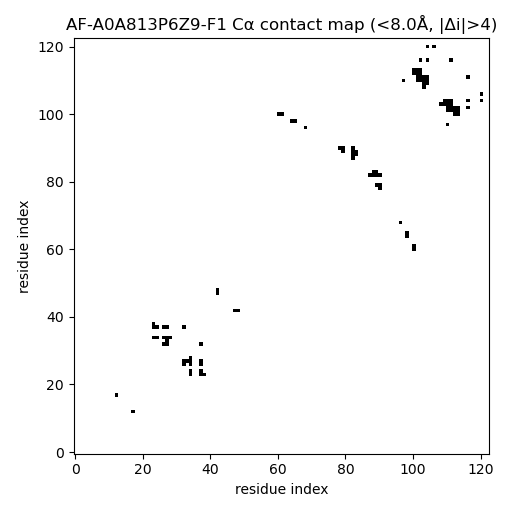1 104 ? -9.329 -18.010 -8.139 1.00 90.50 104 GLU A CA 1
ATOM 847 C C . GLU A 1 104 ? -8.823 -19.402 -8.534 1.00 90.50 104 GLU A C 1
ATOM 849 O O . GLU A 1 104 ? -8.925 -19.813 -9.690 1.00 90.50 104 GLU A O 1
ATOM 854 N N . CYS A 1 105 ? -8.239 -20.122 -7.578 1.00 89.56 105 CYS A N 1
ATOM 855 C CA . CYS A 1 105 ? -7.787 -21.495 -7.777 1.00 89.56 105 CYS A CA 1
ATOM 856 C C . CYS A 1 105 ? -8.960 -22.479 -7.604 1.00 89.56 105 CYS A C 1
ATOM 858 O O . CYS A 1 105 ? -9.531 -22.507 -6.515 1.00 89.56 105 CYS A O 1
ATOM 860 N N . PRO A 1 106 ? -9.259 -23.357 -8.583 1.00 88.56 106 PRO A N 1
ATOM 861 C CA . PRO A 1 106 ? -10.394 -24.287 -8.509 1.00 88.56 106 PRO A CA 1
ATOM 862 C C . PRO A 1 106 ? -10.220 -25.406 -7.467 1.00 88.56 106 PRO A C 1
ATOM 864 O O . PRO A 1 106 ? -11.176 -26.100 -7.143 1.00 88.56 106 PRO A O 1
ATOM 867 N N . TYR A 1 107 ? -9.004 -25.603 -6.947 1.00 89.06 107 TYR A N 1
ATOM 868 C CA . TYR A 1 107 ? -8.696 -26.673 -5.992 1.00 89.06 107 TYR A CA 1
ATOM 869 C C . TYR A 1 107 ? -8.781 -26.237 -4.528 1.00 89.06 107 TYR A C 1
ATOM 871 O O . TYR A 1 107 ? -9.059 -27.053 -3.656 1.00 89.06 107 TYR A O 1
ATOM 879 N N . CYS A 1 108 ? -8.495 -24.966 -4.230 1.00 90.69 108 CYS A N 1
ATOM 880 C CA . CYS A 1 108 ? -8.458 -24.4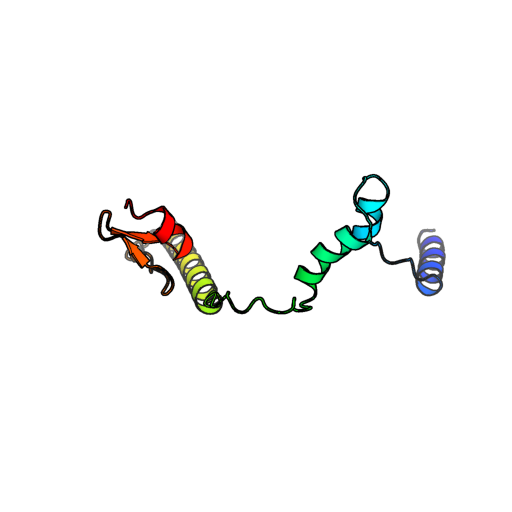67 -2.850 1.00 90.69 108 CYS A CA 1
ATOM 881 C C . CYS A 1 108 ? -9.201 -23.142 -2.637 1.00 90.69 108 CYS A C 1
ATOM 883 O O . CYS A 1 108 ? -9.133 -22.595 -1.538 1.00 90.69 108 CYS A O 1
ATOM 885 N N . ASN A 1 109 ? -9.870 -22.616 -3.670 1.00 88.06 109 ASN A N 1
ATOM 886 C CA . ASN A 1 109 ? -10.678 -21.390 -3.652 1.00 88.06 109 ASN A CA 1
ATOM 887 C C . ASN A 1 109 ? -9.934 -20.149 -3.123 1.00 88.06 109 ASN A C 1
ATOM 889 O O . ASN A 1 109 ? -10.528 -19.214 -2.596 1.00 88.06 109 ASN A O 1
ATOM 893 N N . ARG A 1 110 ? -8.597 -20.139 -3.230 1.00 89.62 110 ARG A N 1
ATOM 894 C CA . ARG A 1 110 ? -7.763 -18.977 -2.896 1.00 89.62 110 ARG A CA 1
ATOM 895 C C . ARG A 1 110 ? -7.501 -18.139 -4.140 1.00 89.62 110 ARG A C 1
ATOM 897 O O . ARG A 1 110 ? -7.276 -18.678 -5.223 1.00 89.62 110 ARG A O 1
ATOM 904 N N . ASN A 1 111 ? -7.462 -16.822 -3.958 1.00 89.88 111 ASN A N 1
ATOM 905 C CA . ASN A 1 111 ? -7.209 -15.860 -5.024 1.00 89.88 111 ASN A CA 1
ATOM 906 C C . ASN A 1 111 ? -5.725 -15.485 -5.079 1.00 89.88 111 ASN A C 1
ATOM 908 O O . ASN A 1 111 ? -5.132 -15.077 -4.078 1.00 89.88 111 ASN A O 1
ATOM 912 N N . PHE A 1 112 ? -5.135 -15.553 -6.269 1.00 89.00 112 PHE A N 1
ATOM 913 C CA . PHE A 1 112 ? -3.727 -15.243 -6.502 1.00 89.00 112 PHE A CA 1
ATOM 914 C C . PHE A 1 112 ? -3.563 -14.251 -7.646 1.00 89.00 112 PHE A C 1
ATOM 916 O O . PHE A 1 112 ? -4.384 -14.182 -8.556 1.00 89.00 112 PHE A O 1
ATOM 923 N N . ASN A 1 113 ? -2.451 -13.516 -7.649 1.00 88.25 113 ASN A N 1
ATOM 924 C CA . ASN A 1 113 ? -2.039 -12.823 -8.866 1.00 88.25 113 ASN A CA 1
ATOM 925 C C . ASN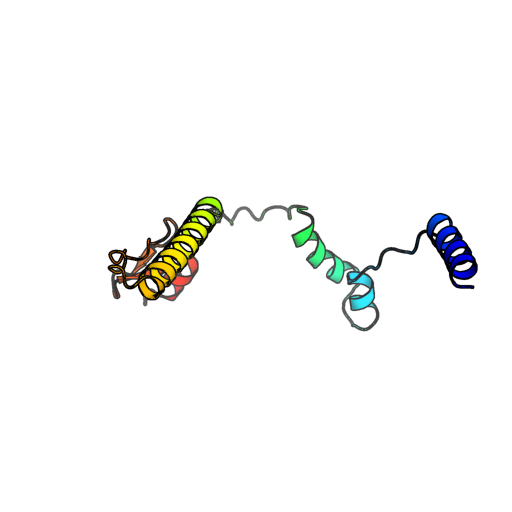 A 1 113 ? -1.666 -13.849 -9.955 1.00 88.25 113 ASN A C 1
ATOM 927 O O . ASN A 1 113 ? -1.308 -14.986 -9.649 1.00 88.25 113 ASN A O 1
ATOM 931 N N . GLN A 1 114 ? -1.704 -13.440 -11.223 1.00 85.69 114 GLN A N 1
ATOM 932 C CA . GLN A 1 114 ? -1.506 -14.338 -12.366 1.00 85.69 114 GLN A CA 1
ATOM 933 C C . GLN A 1 114 ? -0.200 -15.158 -12.306 1.00 85.69 114 GLN A C 1
ATOM 935 O O . GLN A 1 114 ? -0.207 -16.354 -12.582 1.00 85.69 114 GLN A O 1
ATOM 940 N N . HIS A 1 115 ? 0.915 -14.544 -11.901 1.00 85.62 115 HIS A N 1
ATOM 941 C CA . HIS A 1 115 ? 2.215 -15.221 -11.806 1.00 85.62 115 HIS A CA 1
ATOM 942 C C . HIS A 1 115 ? 2.289 -16.202 -10.622 1.00 85.62 115 HIS A C 1
ATOM 944 O O . HIS A 1 115 ? 2.914 -17.258 -10.697 1.00 85.62 115 HIS A O 1
ATOM 950 N N . ALA A 1 116 ? 1.656 -15.864 -9.500 1.00 88.00 116 ALA A N 1
ATOM 951 C CA . ALA A 1 116 ? 1.545 -16.752 -8.355 1.00 88.00 116 ALA A CA 1
ATOM 952 C C . ALA A 1 116 ? 0.630 -17.935 -8.679 1.00 88.00 116 ALA A C 1
ATOM 954 O O . ALA A 1 116 ? 1.004 -19.059 -8.374 1.00 88.00 116 ALA A O 1
ATOM 955 N N . ALA A 1 117 ? -0.492 -17.697 -9.364 1.00 88.69 117 ALA A N 1
ATOM 956 C CA . ALA A 1 117 ? -1.426 -18.736 -9.784 1.00 88.69 117 ALA A CA 1
ATOM 957 C C . ALA A 1 117 ? -0.753 -19.809 -10.653 1.00 88.69 117 ALA A C 1
ATOM 959 O O . ALA A 1 117 ? -0.933 -20.994 -10.400 1.00 88.69 117 ALA A O 1
ATOM 960 N N . GLN A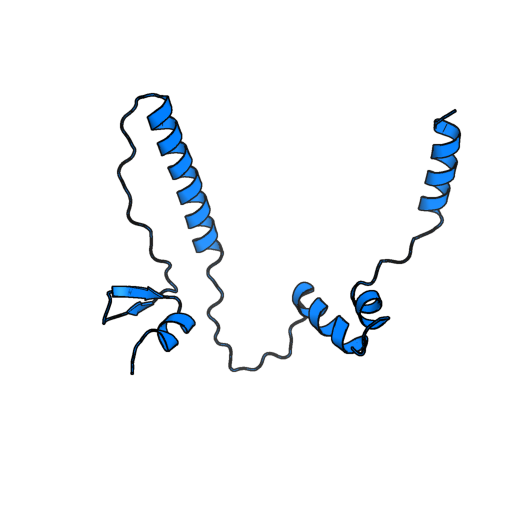 1 118 ? 0.103 -19.405 -11.598 1.00 86.31 118 GLN A N 1
ATOM 961 C CA . GLN A 1 118 ? 0.861 -20.330 -12.455 1.00 86.31 118 GLN A CA 1
ATOM 962 C C . GLN A 1 118 ? 1.746 -21.311 -11.679 1.00 86.31 118 GLN A C 1
ATOM 964 O O . GLN A 1 118 ? 1.935 -22.437 -12.118 1.00 86.31 118 GLN A O 1
ATOM 969 N N . ARG A 1 119 ? 2.299 -20.891 -10.537 1.00 88.81 119 ARG A N 1
ATOM 970 C CA . ARG A 1 119 ? 3.111 -21.756 -9.665 1.00 88.81 119 ARG A CA 1
ATOM 971 C C . ARG A 1 119 ? 2.287 -22.436 -8.575 1.00 88.81 119 ARG A C 1
ATOM 973 O O . ARG A 1 119 ? 2.814 -23.266 -7.844 1.00 88.81 119 ARG A O 1
ATOM 980 N N . HIS A 1 120 ? 1.042 -22.005 -8.403 1.00 88.50 120 HIS A N 1
ATOM 981 C CA . HIS A 1 120 ? 0.171 -22.446 -7.329 1.00 88.50 120 HIS A CA 1
ATOM 982 C C . HIS A 1 120 ? -0.692 -23.634 -7.737 1.00 88.50 120 HIS A C 1
ATOM 984 O O . HIS A 1 120 ? -0.918 -24.510 -6.910 1.00 88.50 120 HIS A O 1
ATOM 990 N N . THR A 1 121 ? -1.172 -23.659 -8.981 1.00 76.38 121 THR A N 1
ATOM 991 C CA . THR A 1 121 ? -1.930 -24.785 -9.523 1.00 76.38 121 THR A CA 1
ATOM 992 C C . THR A 1 121 ? -0.986 -25.979 -9.689 1.00 76.38 121 THR A C 1
ATOM 994 O O . THR A 1 121 ? -0.072 -25.891 -10.513 1.00 76.38 121 THR A O 1
ATOM 997 N N . PRO A 1 122 ? -1.153 -27.070 -8.916 1.00 68.75 122 PRO A N 1
ATOM 998 C CA . PRO A 1 122 ? -0.440 -28.312 -9.188 1.00 68.75 122 PRO A CA 1
ATOM 999 C C . PRO A 1 122 ? -0.847 -28.792 -10.585 1.00 68.75 122 PRO A C 1
ATOM 1001 O O . PRO A 1 122 ? -2.029 -28.699 -10.926 1.00 68.75 122 PRO A O 1
ATOM 1004 N N . LEU A 1 123 ? 0.128 -29.229 -11.388 1.00 63.91 123 LEU A N 1
ATOM 1005 C CA . LEU A 1 123 ? -0.145 -29.913 -12.657 1.00 63.91 123 LEU A CA 1
ATOM 1006 C C . LEU A 1 123 ? -1.004 -31.159 -12.422 1.00 63.91 123 LEU A C 1
ATOM 1008 O O . LEU A 1 123 ? -0.751 -31.847 -11.406 1.00 63.91 123 LEU A O 1
#

Sequence (123 aa):
MYQKKHQAICRKILTNKRKTFDAGKQRATDSDIPYAATKKTLQIYTGQIRPQDEKSKYKKPNWRERHQSLIKSIREARSVTQAIKSGGPLPKFRPTEIPSDYVECPYCNRNFNQHAAQRHTPL

Nearest PDB structures (foldseek):
  4fk5-assembly1_E  TM=2.674E-01  e=8.613E-01  Saccharomyces cerevisiae S288C
  8xud-assembly1_C  TM=3.685E-01  e=4.510E+00  Escherichia coli K-12
  7v62-assembly1_A  TM=3.343E-01  e=6.367E+00  Homo sapiens
  6lgl-assembly1_m  TM=2.555E-01  e=5.547E+00  Human alphaherpesvirus 3

=== Feature glossary ===
The features interleaved in this record are:

— What the protein is —

Sequence gives the chain of amino acids in standard one-letter code (A=alanine, C=cysteine, …, Y=tyrosine), read N→C. It is the only feature that is directly encoded by the gene; all structural features are derived from the folded form of this sequence.

Database cross-references. InterPro integrates a dozen domain/family signature databases into unified entries with residue-range hits. GO terms attach function/process/location labels with evidence codes. CATH codes position the fold in a four-level structural taxonomy. Organism is the NCBI-taxonomy species name.

— Where its atoms are —

Atomic coordinates in PDBx/mmCIF format — the same representation the Protein Data Bank distributes. Each line of the _atom_site loop places one backbone atom in Cartesian space (units: ångströms, origin: arbitrary).

The six renders are orthographic views along the three Cartesian axes in both directions. Representation (cartoon, sticks, or surface) and color scheme (sequence-rainbow or by-chain) vary across proteins so the training set covers all the common visualization conventions.

— Local backbone conformation —

Eight-state secondary structure (DSSP): H is the canonical α-helix, G the tighter 3₁₀-helix, I the wider π-helix; E/B are β-structure, T and S are turns and bends, and '-' is everything else. DSSP derives these from the pattern of main-chain N–H···O=C hydrogen bonds, not from the sequence.

P-SEA three-state annotation labels each residue as helix, strand, or coil based purely on the geometry of the Cα trace. It serves as a fallback when the full backbone (and thus DSSP) is unavailable.

The φ/ψ torsion pair specifies the backbone conformation at each residue. φ rotates about the N–Cα bond, ψ about the Cα–C bond. Steric clashes forbid most of the (φ, ψ) plane — the allowed regions (α-helix basin, β-sheet basin, left-handed helix) are the Ramachandran-allowed regions.

— Global shape and packing —

The geometric summary reports three shape descriptors. Rg (radius of gyration) measures how spread out the Cα atoms are about their centre of mass; compact globular proteins have small Rg, elongated or unfolded ones large. Cα contacts (<8 Å, |i−j|>4) count long-range residue pairs in spatial proximity — high for tightly packed folds, near zero for rods or random coil. The bounding-box extents give the protein's footprint along x, y, z in Å.

Solvent-accessible surface area (SASA) is the area in Å² traced out by the centre of a 1.4 Å probe sphere (a water molecule) rolled over the protein's van der Waals surface (Shrake–Rupley / Lee–Richards construction). Buried residues have near-zero SASA; fully exposed residues can exceed 200 Å². The total SASA scales roughly with the number of surface residues.

The contact map is a binary N×N matrix image: pixel (i, j) is dark where Cα_i and Cα_j are within 8 Å and |i−j|>4. Because the |i−j|>4 filter removes local helical contacts, off-diagonal stripes parallel to the main diagonal indicate parallel β-sheets; stripes perpendicular to it indicate antiparallel β-sheets. The Ramachandran plot scatters every residue's (φ, ψ) pair against the sterically allowed regions. The PAE heatmap renders the predicted-aligned-error matrix.

— Structural neighborhood —

3Di is Foldseek's structural alphabet. Each residue is assigned one of twenty discrete states based on how its Cα sits relative to its spatial (not sequential) neighbors. Aligning 3Di strings finds structural homologs roughly as well as full 3D superposition, but orders of magnitude faster.

Nearest PDB neighbors are the top structural matches found by Foldseek when searching this structure against the entire Protein Data Bank. Each hit reports a TM-score (0 to 1; >0.5 almost always implies the same fold) and an E-value. These are *structural* homologs — they may share no detectable sequence similarity.

— Confidence and disorder —

For AlphaFold models, the B-factor field carries pLDDT — the model's own estimate of local accuracy on a 0–100 scale. Regions with pLDDT<50 should be treated as essentially unmodeled; they often correspond to intrinsically disordered segments.

Crystallographic B-factors measure how much each atom's electron density is smeared out, in Å². They rise in mobile loops and surface residues and fall in the buried interior. In AlphaFold models this column is repurposed to hold pLDDT instead.

Predicted aligned error is AlphaFold's pairwise confidence. Unlike pLDDT (per-residue), PAE is per-residue-pair and captures whether two parts of the structure are correctly placed relative to each other. Units are ångströms of expected positional error.